Protein AF-A0A7K2E202-F1 (afdb_monomer)

Sequence (94 aa):
MDVEQAIELVQQARAIGAERGVDATVAVHDAAGHPLVVVRGKRWHGPYMAMGKARLAAAFAKPTKDLVAQWADRPLFPTSLVDIIPGGVTVNPG

Structure (mmCIF, N/CA/C/O backbone):
data_AF-A0A7K2E202-F1
#
_entry.id   AF-A0A7K2E202-F1
#
loop_
_atom_site.group_PDB
_atom_site.id
_atom_site.type_symbol
_atom_site.label_atom_id
_atom_site.label_alt_id
_atom_site.label_comp_id
_atom_site.label_asym_id
_atom_site.label_entity_id
_atom_site.label_seq_id
_atom_site.pdbx_PDB_ins_code
_atom_site.Cartn_x
_atom_site.Cartn_y
_atom_site.Cartn_z
_atom_site.occupancy
_atom_site.B_iso_or_equiv
_atom_site.auth_seq_id
_atom_site.auth_comp_id
_atom_site.auth_asym_id
_atom_site.auth_atom_id
_atom_site.pdbx_PDB_model_num
ATOM 1 N N . MET A 1 1 ? -11.953 -4.451 -7.058 1.00 88.69 1 MET A N 1
ATOM 2 C CA . MET A 1 1 ? -12.279 -4.312 -5.630 1.00 88.69 1 MET A CA 1
ATOM 3 C C . MET A 1 1 ? -13.131 -3.075 -5.510 1.00 88.69 1 MET A C 1
ATOM 5 O O . MET A 1 1 ? -12.749 -2.060 -6.086 1.00 88.69 1 MET A O 1
ATOM 9 N N . ASP A 1 2 ? -14.285 -3.193 -4.874 1.00 92.75 2 ASP A N 1
ATOM 10 C CA . ASP A 1 2 ? -15.150 -2.057 -4.555 1.00 92.75 2 ASP A CA 1
ATOM 11 C C . ASP A 1 2 ? -14.783 -1.457 -3.184 1.00 92.75 2 ASP A C 1
ATOM 13 O O . ASP A 1 2 ? -13.837 -1.895 -2.518 1.00 92.75 2 ASP A O 1
ATOM 17 N N . VAL A 1 3 ? -15.480 -0.390 -2.791 1.00 95.19 3 VAL A N 1
ATOM 18 C CA . VAL A 1 3 ? -15.186 0.334 -1.547 1.00 95.19 3 VAL A CA 1
ATOM 19 C C . VAL A 1 3 ? -15.595 -0.497 -0.330 1.00 95.19 3 VAL A C 1
ATOM 21 O O . VAL A 1 3 ? -14.897 -0.486 0.681 1.00 95.19 3 VAL A O 1
ATOM 24 N N . GLU A 1 4 ? -16.678 -1.257 -0.432 1.00 96.69 4 GLU A N 1
ATOM 25 C CA . GLU A 1 4 ? -17.213 -2.116 0.619 1.00 96.69 4 GLU A CA 1
ATOM 26 C C . GLU A 1 4 ? -16.200 -3.203 1.009 1.00 96.69 4 GLU A C 1
ATOM 28 O O . GLU A 1 4 ? -15.830 -3.311 2.180 1.00 96.69 4 GLU A O 1
ATOM 33 N N . GLN A 1 5 ? -15.641 -3.917 0.027 1.00 96.44 5 GLN A N 1
ATOM 34 C CA . GLN A 1 5 ? -14.560 -4.883 0.246 1.00 96.44 5 GLN A CA 1
ATOM 35 C C . GLN A 1 5 ? -13.313 -4.222 0.846 1.00 96.44 5 GLN A C 1
ATOM 37 O O . GLN A 1 5 ? -12.655 -4.788 1.723 1.00 96.44 5 GLN A O 1
ATOM 42 N N . ALA A 1 6 ? -12.969 -3.011 0.398 1.00 97.31 6 ALA A N 1
ATOM 43 C CA . ALA A 1 6 ? -11.830 -2.278 0.943 1.00 97.31 6 ALA A CA 1
ATOM 44 C C . ALA A 1 6 ? -12.031 -1.925 2.429 1.00 97.31 6 ALA A C 1
ATOM 46 O O . ALA A 1 6 ? -11.086 -2.026 3.215 1.00 97.31 6 ALA A O 1
ATOM 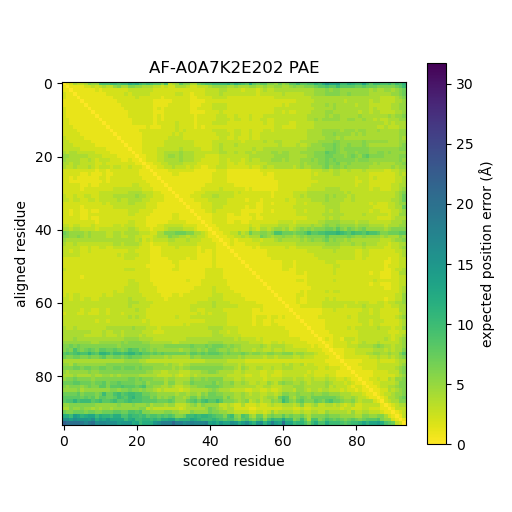47 N N . ILE A 1 7 ? -13.251 -1.557 2.836 1.00 97.69 7 ILE A N 1
ATOM 48 C CA . ILE A 1 7 ? -13.595 -1.288 4.239 1.00 97.69 7 ILE A CA 1
ATOM 49 C C . ILE A 1 7 ? -13.416 -2.552 5.090 1.00 97.69 7 ILE A C 1
ATOM 51 O O . ILE A 1 7 ? -12.799 -2.476 6.156 1.00 97.69 7 ILE A O 1
ATOM 55 N N . GLU A 1 8 ? -13.892 -3.708 4.623 1.00 97.00 8 GLU A N 1
ATOM 56 C CA . GLU A 1 8 ? -13.739 -4.986 5.333 1.00 97.00 8 GLU A CA 1
ATOM 57 C C . GLU A 1 8 ? -12.262 -5.345 5.552 1.00 97.00 8 GLU A C 1
ATOM 59 O O . GLU A 1 8 ? -11.850 -5.656 6.675 1.00 97.00 8 GLU A O 1
ATOM 64 N N . LEU A 1 9 ? -11.431 -5.223 4.511 1.00 96.44 9 LEU A N 1
ATOM 65 C CA . LEU A 1 9 ? -9.989 -5.478 4.600 1.00 96.44 9 LEU A CA 1
ATOM 66 C C . LEU A 1 9 ? -9.298 -4.557 5.612 1.00 96.44 9 LEU A C 1
ATOM 68 O O . LEU A 1 9 ? -8.438 -4.994 6.381 1.00 96.44 9 LEU A O 1
ATOM 72 N N . VAL A 1 10 ? -9.682 -3.280 5.644 1.00 96.19 10 VAL A N 1
ATOM 73 C CA . VAL A 1 10 ? -9.141 -2.319 6.611 1.00 96.19 10 VAL A CA 1
ATOM 74 C C . VAL A 1 10 ? -9.527 -2.695 8.039 1.00 96.19 10 VAL A C 1
ATOM 76 O O . VAL A 1 10 ? -8.683 -2.623 8.934 1.00 96.19 10 VAL A O 1
ATOM 79 N N . GLN A 1 11 ? -10.771 -3.117 8.271 1.00 95.31 11 GLN A N 1
ATOM 80 C CA . GLN A 1 11 ? -11.220 -3.554 9.595 1.00 95.31 11 GLN A CA 1
ATOM 81 C C . GLN A 1 11 ? -10.438 -4.781 10.076 1.00 95.31 11 GLN A C 1
ATOM 83 O O . GLN A 1 11 ? -9.950 -4.783 11.208 1.00 95.31 11 GLN A O 1
ATOM 88 N N . GLN A 1 12 ? -10.230 -5.771 9.204 1.00 96.69 12 GLN A N 1
ATOM 89 C CA . GLN A 1 12 ? -9.421 -6.954 9.512 1.00 96.69 12 GLN A CA 1
ATOM 90 C C . GLN A 1 12 ? -7.967 -6.580 9.834 1.00 96.69 12 GLN A C 1
ATOM 92 O O . GLN A 1 12 ? -7.424 -7.003 10.855 1.00 96.69 12 GLN A O 1
ATOM 97 N N . ALA A 1 13 ? -7.340 -5.730 9.015 1.00 95.69 13 ALA A N 1
ATOM 98 C CA . ALA A 1 13 ? -5.973 -5.271 9.253 1.00 95.69 13 ALA A CA 1
ATOM 99 C C . ALA A 1 13 ? -5.835 -4.525 10.593 1.00 95.69 13 ALA A C 1
ATOM 101 O O . ALA A 1 13 ? -4.842 -4.698 11.303 1.00 95.69 13 ALA A O 1
ATOM 102 N N . ARG A 1 14 ? -6.839 -3.725 10.971 1.00 94.00 14 ARG A N 1
ATOM 103 C CA . ARG A 1 14 ? -6.860 -3.032 12.266 1.00 94.00 14 ARG A CA 1
ATOM 104 C C . ARG A 1 14 ? -7.051 -3.980 13.441 1.00 94.00 14 ARG A C 1
ATOM 106 O O . ARG A 1 14 ? -6.399 -3.766 14.458 1.00 94.00 14 ARG A O 1
ATOM 113 N N . ALA A 1 15 ? -7.887 -5.009 13.309 1.00 94.69 15 ALA A N 1
ATOM 114 C CA . ALA A 1 15 ? -8.037 -6.037 14.337 1.00 94.69 15 ALA A CA 1
ATOM 115 C C . ALA A 1 15 ? -6.698 -6.748 14.600 1.00 94.69 15 ALA A C 1
ATOM 117 O O . ALA A 1 15 ? -6.229 -6.768 15.735 1.00 94.69 15 ALA A O 1
ATOM 118 N N . ILE A 1 16 ? -6.008 -7.184 13.539 1.00 95.69 16 ILE A N 1
ATOM 119 C CA . ILE A 1 16 ? -4.674 -7.804 13.634 1.00 95.69 16 ILE A CA 1
ATOM 120 C C . ILE A 1 16 ? -3.654 -6.842 14.263 1.00 95.69 16 ILE A C 1
ATOM 122 O O . ILE A 1 16 ? -2.815 -7.248 15.069 1.00 95.69 16 ILE A O 1
ATOM 126 N N . GLY A 1 17 ? -3.695 -5.560 13.889 1.00 92.62 17 GLY A N 1
ATOM 127 C CA . GLY A 1 17 ? -2.848 -4.532 14.494 1.00 92.62 17 GLY A CA 1
ATOM 128 C C . GLY A 1 17 ? -3.103 -4.394 15.995 1.00 92.62 17 GLY A C 1
ATOM 129 O O . GLY A 1 17 ? -2.160 -4.442 16.784 1.00 92.62 17 GLY A O 1
ATOM 130 N N . ALA A 1 18 ? -4.372 -4.298 16.397 1.00 91.75 18 ALA A N 1
ATOM 131 C CA . ALA A 1 18 ? -4.783 -4.160 17.789 1.00 91.75 18 ALA A CA 1
ATOM 132 C C . ALA A 1 18 ? -4.366 -5.364 18.649 1.00 91.75 18 ALA A C 1
ATOM 134 O O . ALA A 1 18 ? -3.819 -5.163 19.732 1.00 91.75 18 ALA A O 1
ATOM 135 N N . GLU A 1 19 ? -4.521 -6.592 18.143 1.00 96.50 19 GLU A N 1
ATOM 136 C CA . GLU A 1 19 ? -4.050 -7.826 18.800 1.00 96.50 19 GLU A CA 1
ATOM 137 C C . GLU A 1 19 ? -2.543 -7.804 19.094 1.00 96.50 19 GLU A C 1
ATOM 139 O O . GLU A 1 19 ? -2.076 -8.406 20.059 1.00 96.50 19 GLU A O 1
ATOM 144 N N . ARG A 1 20 ? -1.772 -7.077 18.280 1.00 94.88 20 ARG A N 1
ATOM 145 C CA . ARG A 1 20 ? -0.315 -6.934 18.411 1.00 94.88 20 ARG A CA 1
ATOM 146 C C . ARG A 1 20 ? 0.103 -5.654 19.138 1.00 94.88 20 ARG A C 1
ATOM 148 O O . ARG A 1 20 ? 1.294 -5.354 19.191 1.00 94.88 20 ARG A O 1
ATOM 155 N N . GLY A 1 21 ? -0.846 -4.870 19.654 1.00 94.62 21 GLY A N 1
ATOM 156 C CA . GLY A 1 21 ? -0.575 -3.569 20.273 1.00 94.62 21 GLY A CA 1
ATOM 157 C C . GLY A 1 21 ? -0.070 -2.505 19.289 1.00 94.62 21 GLY A C 1
ATOM 158 O O . GLY A 1 21 ? 0.587 -1.546 19.694 1.00 94.62 21 GLY A O 1
ATOM 159 N N . VAL A 1 22 ? -0.350 -2.667 17.993 1.00 91.94 22 VAL A N 1
ATOM 160 C CA . VAL A 1 22 ? 0.087 -1.769 16.918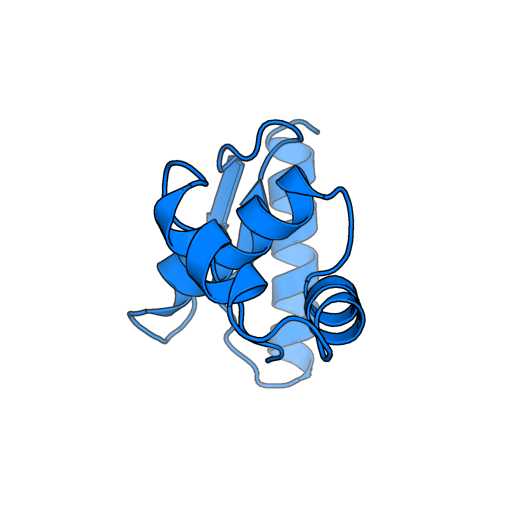 1.00 91.94 22 VAL A CA 1
ATOM 161 C C . VAL A 1 22 ? -1.092 -0.952 16.395 1.00 91.94 22 VAL A C 1
ATOM 163 O O . VAL A 1 22 ? -1.985 -1.469 15.727 1.00 91.94 22 VAL A O 1
ATOM 166 N N . ASP A 1 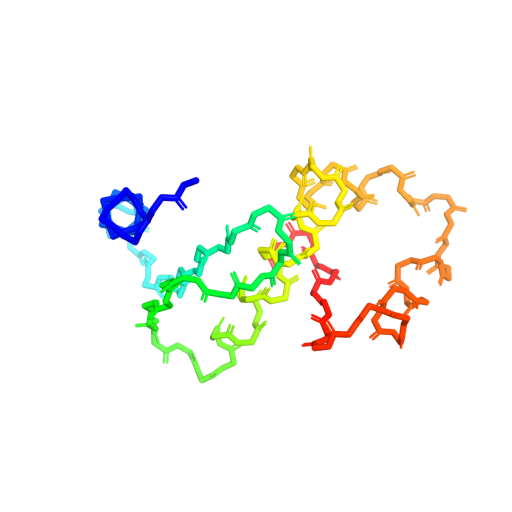23 ? -1.048 0.361 16.613 1.00 91.88 23 ASP A N 1
ATOM 167 C CA . ASP A 1 23 ? -1.983 1.312 16.002 1.00 91.88 23 ASP A CA 1
ATOM 168 C C . ASP A 1 23 ? -1.486 1.754 14.613 1.00 91.88 23 ASP A C 1
ATOM 170 O O . ASP A 1 23 ? -0.863 2.810 14.435 1.00 91.88 23 ASP A O 1
ATOM 174 N N . ALA A 1 24 ? -1.683 0.873 13.631 1.00 90.44 24 ALA A N 1
ATOM 175 C CA . ALA A 1 24 ? -1.225 1.063 12.261 1.00 90.44 24 ALA A CA 1
ATOM 176 C C . ALA A 1 24 ? -2.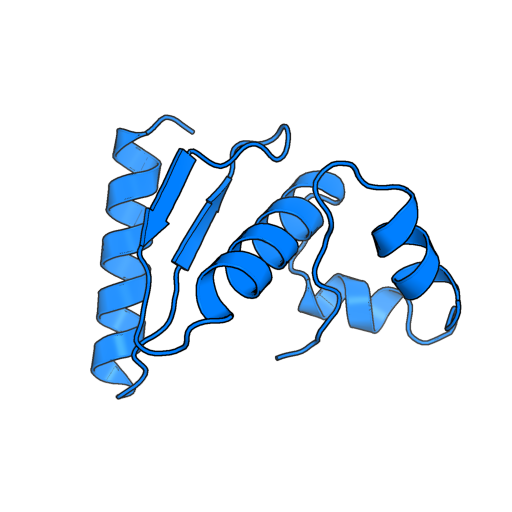168 1.963 11.450 1.00 90.44 24 ALA A C 1
ATOM 178 O O . ALA A 1 24 ? -3.390 1.870 11.541 1.00 90.44 24 ALA A O 1
ATOM 179 N N . THR A 1 25 ? -1.583 2.787 10.575 1.00 95.88 25 THR A N 1
ATOM 180 C CA . THR A 1 25 ? -2.341 3.377 9.464 1.00 95.88 25 THR A CA 1
ATOM 181 C C . THR A 1 25 ? -2.470 2.343 8.355 1.00 95.88 25 THR A C 1
ATOM 183 O O . THR A 1 25 ? -1.464 1.754 7.959 1.00 95.88 25 THR A O 1
ATOM 186 N N . VAL A 1 26 ? -3.683 2.143 7.848 1.00 97.12 26 VAL A N 1
ATOM 187 C CA . VAL A 1 26 ? -3.981 1.189 6.774 1.00 97.12 26 VAL A CA 1
ATOM 188 C C . VAL A 1 26 ? -4.555 1.953 5.587 1.00 97.12 26 VAL A C 1
ATOM 190 O O . VAL A 1 26 ? -5.443 2.787 5.761 1.00 97.12 26 VAL A O 1
ATOM 193 N N . ALA A 1 27 ? -4.044 1.675 4.390 1.00 97.19 27 ALA A N 1
ATOM 194 C CA . ALA A 1 27 ? -4.547 2.217 3.135 1.00 97.19 27 ALA A CA 1
ATOM 195 C C . ALA A 1 27 ? -4.805 1.071 2.154 1.00 97.19 27 ALA A C 1
ATOM 197 O O . ALA A 1 27 ? -3.962 0.186 2.005 1.00 97.19 27 ALA A O 1
ATOM 198 N N . VAL A 1 28 ? -5.953 1.107 1.483 1.00 97.75 28 VAL A N 1
ATOM 199 C CA . VAL A 1 28 ? -6.325 0.181 0.409 1.00 97.75 28 VAL A CA 1
ATOM 200 C C . VAL A 1 28 ? -6.484 0.983 -0.871 1.00 97.75 28 VAL A C 1
ATOM 202 O O . VAL A 1 28 ? -7.138 2.026 -0.878 1.00 97.75 28 VAL A O 1
ATOM 205 N N . HIS A 1 29 ? -5.843 0.512 -1.936 1.00 96.38 29 HIS A N 1
ATOM 206 C CA . HIS A 1 29 ? -5.874 1.125 -3.258 1.00 96.38 29 HIS A CA 1
ATOM 207 C C . HIS A 1 29 ? -6.480 0.147 -4.269 1.00 96.38 29 HIS A C 1
ATOM 209 O O . HIS A 1 29 ? -6.403 -1.069 -4.083 1.00 96.38 29 HIS A O 1
ATOM 215 N N . ASP A 1 30 ? -7.065 0.679 -5.338 1.00 95.38 30 ASP A N 1
ATOM 216 C CA . ASP A 1 30 ? -7.479 -0.113 -6.491 1.00 95.38 30 ASP A CA 1
ATOM 217 C C . ASP A 1 30 ? -6.269 -0.590 -7.323 1.00 95.38 30 ASP A C 1
ATOM 219 O O . ASP A 1 30 ? -5.111 -0.255 -7.055 1.00 95.38 30 ASP A O 1
ATOM 223 N N . ALA A 1 31 ? -6.538 -1.380 -8.367 1.00 93.50 31 ALA A N 1
ATOM 224 C CA . ALA A 1 31 ? -5.500 -1.888 -9.266 1.00 93.50 31 ALA A CA 1
ATOM 225 C C . ALA A 1 31 ? -4.798 -0.785 -10.083 1.00 93.50 31 ALA A C 1
ATOM 227 O O . ALA A 1 31 ? -3.701 -1.009 -10.585 1.00 93.50 31 ALA A O 1
ATOM 228 N N . ALA A 1 32 ? -5.407 0.397 -10.211 1.00 91.56 32 ALA A N 1
ATOM 229 C CA . ALA A 1 32 ? -4.814 1.556 -10.871 1.00 91.56 32 ALA A CA 1
ATOM 230 C C . ALA A 1 32 ? -3.968 2.415 -9.907 1.00 91.56 32 ALA A C 1
ATOM 232 O O . ALA A 1 32 ? -3.338 3.383 -10.331 1.00 91.56 32 ALA A O 1
ATOM 233 N N . GLY A 1 33 ? -3.912 2.060 -8.619 1.00 92.25 33 GLY A N 1
ATOM 234 C CA . GLY A 1 33 ? -3.128 2.760 -7.606 1.00 92.25 33 GLY A CA 1
ATOM 235 C C . GLY A 1 33 ? -3.837 3.961 -6.973 1.00 92.25 33 GLY A C 1
ATOM 236 O O . GLY A 1 33 ? -3.175 4.744 -6.275 1.00 92.25 33 GLY A O 1
ATOM 237 N N . HIS A 1 34 ? -5.152 4.107 -7.152 1.00 93.31 34 HIS A N 1
ATOM 238 C CA . HIS A 1 34 ? -5.951 5.145 -6.499 1.00 93.31 34 HIS A CA 1
ATOM 239 C C . HIS A 1 34 ? -6.456 4.673 -5.130 1.00 93.31 34 HIS A C 1
ATOM 241 O O . HIS A 1 34 ? -6.878 3.524 -4.999 1.00 93.31 34 HIS A O 1
ATOM 247 N N . PRO A 1 35 ? -6.420 5.528 -4.092 1.00 95.12 35 PRO A N 1
ATOM 248 C CA . PRO A 1 35 ? -6.899 5.154 -2.768 1.00 95.12 35 PRO A CA 1
ATOM 249 C C . PRO A 1 35 ? -8.419 4.951 -2.775 1.00 95.12 35 PRO A C 1
ATOM 251 O O . PRO A 1 35 ? -9.161 5.828 -3.209 1.00 95.12 35 PRO A O 1
ATOM 254 N N . LEU A 1 36 ? -8.869 3.819 -2.233 1.00 97.00 36 LEU A N 1
ATOM 255 C CA . LEU A 1 36 ? -10.278 3.550 -1.939 1.00 97.00 36 LEU A CA 1
ATOM 256 C C . LEU A 1 36 ? -10.602 3.920 -0.489 1.00 97.00 36 LEU A C 1
ATOM 258 O O . LEU A 1 36 ? -11.584 4.604 -0.218 1.00 97.00 36 LEU A O 1
ATOM 262 N N . VAL A 1 37 ? -9.754 3.488 0.452 1.00 97.81 37 VAL A N 1
ATOM 263 C CA . VAL A 1 37 ? -9.950 3.703 1.892 1.00 97.81 37 VAL A CA 1
ATOM 264 C C . VAL A 1 37 ? -8.611 3.979 2.562 1.00 97.81 37 VAL A C 1
ATOM 266 O O . VAL A 1 37 ? -7.626 3.284 2.313 1.00 97.81 37 VAL A O 1
ATOM 269 N N . VAL A 1 38 ? -8.584 4.961 3.464 1.00 96.75 38 VAL A N 1
ATOM 270 C CA . VAL A 1 38 ? -7.448 5.227 4.353 1.00 96.75 38 VAL A CA 1
ATOM 271 C C . VAL A 1 38 ? -7.966 5.398 5.774 1.00 96.75 38 VAL A C 1
ATOM 273 O O . VAL A 1 38 ? -8.768 6.290 6.042 1.00 96.75 38 VAL A O 1
ATOM 276 N N . VAL A 1 39 ? -7.479 4.575 6.702 1.00 95.94 39 VAL A N 1
ATOM 277 C CA . VAL A 1 39 ? -7.755 4.727 8.135 1.00 95.94 39 VAL A CA 1
ATOM 278 C C . VAL A 1 39 ? -6.456 5.008 8.861 1.00 95.94 39 VAL A C 1
ATOM 280 O O . VAL A 1 39 ? -5.535 4.193 8.888 1.00 95.94 39 VAL A O 1
ATOM 283 N N . ARG A 1 40 ? -6.387 6.205 9.439 1.00 94.88 40 ARG A N 1
ATOM 284 C CA . ARG A 1 40 ? -5.209 6.733 10.117 1.00 94.88 40 ARG A CA 1
ATOM 285 C C . ARG A 1 40 ? -5.052 6.122 11.514 1.00 94.88 40 ARG A C 1
ATOM 287 O O . ARG A 1 40 ? -5.996 6.117 12.295 1.00 94.88 40 ARG A O 1
ATOM 294 N N . GLY A 1 41 ? -3.830 5.699 11.823 1.00 92.56 41 GLY A N 1
ATOM 295 C CA . GLY A 1 41 ? -3.375 5.398 13.185 1.00 92.56 41 GLY A CA 1
ATOM 296 C C . GLY A 1 41 ? -2.666 6.594 13.838 1.00 92.56 41 GLY A C 1
ATOM 297 O O . GLY A 1 41 ? -2.673 7.714 13.321 1.00 92.56 41 GLY A O 1
ATOM 298 N N . LYS A 1 42 ? -1.981 6.377 14.964 1.00 89.62 42 LYS A N 1
ATOM 299 C CA . LYS A 1 42 ? -1.421 7.457 15.804 1.00 89.62 42 LYS A CA 1
ATOM 300 C C . LYS A 1 42 ? -0.434 8.420 15.121 1.00 89.62 42 LYS A C 1
ATOM 302 O O . LYS A 1 42 ? -0.397 9.606 15.453 1.00 89.62 42 LYS A O 1
ATOM 307 N N . ARG A 1 43 ? 0.418 7.941 14.206 1.00 89.31 43 ARG A N 1
ATOM 308 C CA . ARG A 1 43 ? 1.548 8.727 13.658 1.00 89.31 43 ARG A CA 1
ATOM 309 C C . ARG A 1 43 ? 1.118 9.654 12.516 1.00 89.31 43 ARG A C 1
ATOM 311 O O . ARG A 1 43 ? 0.425 9.228 11.599 1.00 89.31 43 ARG A O 1
ATOM 318 N N . TRP A 1 44 ? 1.598 10.903 12.526 1.00 91.56 44 TRP A N 1
ATOM 319 C CA . TRP A 1 44 ? 1.243 11.922 11.521 1.00 91.56 44 TRP A CA 1
ATOM 320 C C . TRP A 1 44 ? 1.630 11.533 10.085 1.00 91.56 44 TRP A C 1
ATOM 322 O O . TRP A 1 44 ? 0.880 11.815 9.159 1.00 91.56 44 TRP A O 1
ATOM 332 N N . HIS A 1 45 ? 2.771 10.860 9.906 1.00 91.94 45 HIS A N 1
ATOM 333 C CA . HIS A 1 45 ? 3.284 10.457 8.593 1.00 91.94 45 HIS A CA 1
ATOM 334 C C . HIS A 1 45 ? 2.721 9.109 8.112 1.00 91.94 45 HIS A C 1
ATOM 336 O O . HIS A 1 45 ? 2.963 8.704 6.977 1.00 91.94 45 HIS A O 1
ATOM 342 N N . GLY A 1 46 ? 1.963 8.411 8.967 1.00 93.62 46 GLY A N 1
ATOM 343 C CA . GLY A 1 46 ? 1.394 7.093 8.684 1.00 93.62 46 GLY A CA 1
ATOM 344 C C . GLY A 1 46 ? 0.560 7.032 7.399 1.00 93.62 46 GLY A C 1
ATOM 345 O O . GLY A 1 46 ? 0.786 6.111 6.613 1.00 93.62 46 GLY A O 1
ATOM 346 N N . PRO A 1 47 ? -0.339 8.002 7.125 1.00 95.12 47 PRO A N 1
ATOM 347 C CA . PRO A 1 47 ? -1.120 8.020 5.888 1.00 95.12 47 PRO A CA 1
ATOM 348 C C . PRO A 1 47 ? -0.254 8.026 4.628 1.00 95.12 47 PRO A C 1
ATOM 350 O O . PRO A 1 47 ? -0.499 7.235 3.722 1.00 95.12 47 PRO A O 1
ATOM 353 N N . TYR A 1 48 ? 0.794 8.853 4.586 1.00 93.25 48 TYR A N 1
ATOM 354 C CA . TYR A 1 48 ? 1.679 8.946 3.422 1.00 93.25 48 TYR A CA 1
ATOM 355 C C . TYR A 1 48 ? 2.449 7.643 3.189 1.00 93.25 48 TYR A C 1
ATOM 357 O O . TYR A 1 48 ? 2.504 7.160 2.062 1.00 93.25 48 TYR A O 1
ATOM 365 N N . MET A 1 49 ? 2.965 7.029 4.261 1.00 93.88 49 MET A N 1
ATOM 366 C CA . MET A 1 49 ? 3.672 5.746 4.183 1.00 93.88 49 MET A CA 1
ATOM 367 C C . MET A 1 49 ? 2.758 4.612 3.706 1.00 93.88 49 MET A C 1
ATOM 369 O O . MET A 1 49 ? 3.140 3.822 2.846 1.00 93.88 49 MET A O 1
ATOM 373 N N . ALA A 1 50 ? 1.546 4.519 4.261 1.00 95.75 50 ALA A N 1
ATOM 374 C CA . ALA A 1 50 ? 0.600 3.466 3.908 1.00 95.75 50 ALA A CA 1
ATOM 375 C C . ALA A 1 50 ? 0.129 3.602 2.454 1.00 95.75 50 ALA A C 1
ATOM 377 O O . ALA A 1 50 ? 0.185 2.628 1.704 1.00 95.75 50 ALA A O 1
ATOM 378 N N . MET A 1 51 ? -0.260 4.812 2.036 1.00 96.31 51 MET A N 1
ATOM 379 C CA . MET A 1 51 ? -0.676 5.076 0.656 1.00 96.31 51 MET A CA 1
ATOM 380 C C . MET A 1 51 ? 0.466 4.846 -0.337 1.00 96.31 51 MET A C 1
ATOM 382 O O . MET A 1 51 ? 0.263 4.234 -1.383 1.00 96.31 51 MET A O 1
ATOM 386 N N . GLY A 1 52 ? 1.684 5.284 -0.006 1.00 95.62 52 GLY A N 1
ATOM 387 C CA . GLY A 1 52 ? 2.848 5.081 -0.862 1.00 95.62 52 GLY A CA 1
ATOM 388 C C . GLY A 1 52 ? 3.204 3.602 -1.038 1.00 95.62 52 GLY A C 1
ATOM 389 O O . GLY A 1 52 ? 3.567 3.196 -2.142 1.00 95.62 52 GLY A O 1
ATOM 390 N N . LYS A 1 53 ? 3.066 2.779 0.013 1.00 95.75 53 LYS A N 1
ATOM 391 C CA . LYS A 1 53 ? 3.256 1.321 -0.079 1.00 95.75 53 LYS A CA 1
ATOM 392 C C . LYS A 1 53 ? 2.144 0.649 -0.882 1.00 95.75 53 LYS A C 1
ATOM 394 O O . LYS A 1 53 ? 2.443 -0.188 -1.729 1.00 95.75 53 LYS A O 1
ATOM 399 N N . ALA A 1 54 ? 0.885 1.016 -0.646 1.00 96.19 54 ALA A N 1
ATOM 400 C CA . ALA A 1 54 ? -0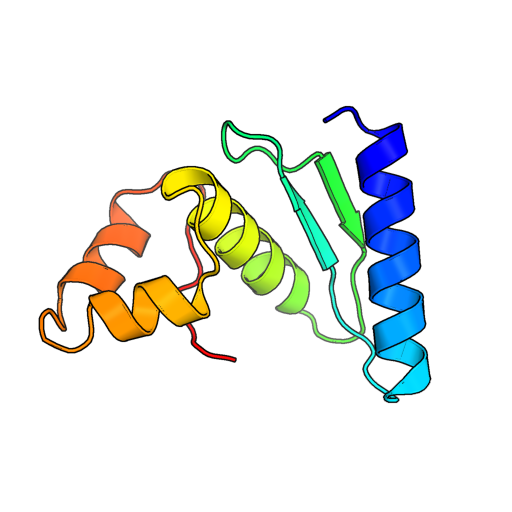.256 0.459 -1.369 1.00 96.19 54 ALA A CA 1
ATOM 401 C C . ALA A 1 54 ? -0.179 0.771 -2.872 1.00 96.19 54 ALA A C 1
ATOM 403 O O . ALA A 1 54 ? -0.351 -0.124 -3.696 1.00 96.19 54 ALA A O 1
ATOM 404 N N . ARG A 1 55 ? 0.187 2.007 -3.232 1.00 96.12 55 ARG A N 1
ATOM 405 C CA . ARG A 1 55 ? 0.413 2.407 -4.627 1.00 96.12 55 ARG A CA 1
ATOM 406 C C . ARG A 1 55 ? 1.561 1.640 -5.276 1.00 96.12 55 ARG A C 1
ATOM 408 O O . ARG A 1 55 ? 1.415 1.171 -6.400 1.00 96.12 55 ARG A O 1
ATOM 415 N N . LEU A 1 56 ? 2.683 1.479 -4.572 1.00 95.50 56 LEU A N 1
ATOM 416 C CA . LEU A 1 56 ? 3.814 0.696 -5.075 1.00 95.50 56 LEU A CA 1
ATOM 417 C C . LEU A 1 56 ? 3.423 -0.768 -5.310 1.00 95.50 56 LEU A C 1
ATOM 419 O O . LEU A 1 56 ? 3.750 -1.338 -6.346 1.00 95.50 56 LEU A O 1
ATOM 423 N N . ALA A 1 57 ? 2.697 -1.364 -4.364 1.00 95.62 57 ALA A N 1
ATOM 424 C CA . ALA A 1 57 ? 2.218 -2.733 -4.492 1.00 95.62 57 ALA A CA 1
ATOM 425 C C . ALA A 1 57 ? 1.249 -2.894 -5.672 1.00 95.62 57 ALA A C 1
ATOM 427 O O . ALA A 1 57 ? 1.356 -3.880 -6.399 1.00 95.62 57 ALA A O 1
ATOM 428 N N . ALA A 1 58 ? 0.359 -1.922 -5.901 1.00 95.12 58 ALA A N 1
ATOM 429 C CA . ALA A 1 58 ? -0.546 -1.909 -7.049 1.00 95.12 58 ALA A CA 1
ATOM 430 C C . ALA A 1 58 ? 0.218 -1.822 -8.383 1.00 95.12 58 ALA A C 1
ATOM 432 O O . ALA A 1 58 ? -0.043 -2.614 -9.283 1.00 95.12 58 ALA A O 1
ATOM 433 N N . ALA A 1 59 ? 1.221 -0.941 -8.483 1.00 94.44 59 ALA A N 1
ATOM 434 C CA . ALA A 1 59 ? 2.001 -0.738 -9.708 1.00 94.44 59 ALA A CA 1
ATOM 435 C C . ALA A 1 59 ? 2.758 -1.994 -10.181 1.00 94.44 59 ALA A C 1
ATOM 437 O O . ALA A 1 59 ? 2.948 -2.188 -11.380 1.00 94.44 59 ALA A O 1
ATOM 438 N N . PHE A 1 60 ? 3.189 -2.850 -9.251 1.00 94.81 60 PHE A N 1
ATOM 439 C CA . PHE A 1 60 ? 3.973 -4.054 -9.554 1.00 94.81 60 PHE A CA 1
ATOM 440 C C . PHE A 1 60 ? 3.234 -5.368 -9.267 1.00 94.81 60 PHE A C 1
ATOM 442 O O . PHE A 1 60 ? 3.829 -6.437 -9.419 1.00 94.81 60 PHE A O 1
ATOM 449 N N . ALA A 1 61 ? 1.976 -5.298 -8.818 1.00 95.12 61 ALA A N 1
ATOM 450 C CA . ALA A 1 61 ? 1.173 -6.437 -8.368 1.00 95.12 61 ALA A CA 1
ATOM 451 C C . ALA A 1 61 ? 1.936 -7.384 -7.413 1.00 95.12 61 ALA A C 1
ATOM 453 O O . ALA A 1 61 ? 1.871 -8.608 -7.538 1.00 95.12 61 ALA A O 1
ATOM 454 N N . LYS A 1 62 ? 2.712 -6.820 -6.475 1.00 95.12 62 LYS A N 1
ATOM 455 C CA . LYS A 1 62 ? 3.620 -7.580 -5.598 1.00 95.12 62 LYS A CA 1
ATOM 456 C C . LYS A 1 62 ? 3.775 -6.927 -4.217 1.00 95.12 62 LYS A C 1
ATOM 458 O O . LYS A 1 62 ? 3.783 -5.698 -4.133 1.00 95.12 62 LYS A O 1
ATOM 463 N N . PRO A 1 63 ? 3.959 -7.704 -3.130 1.00 94.69 63 PRO A N 1
ATOM 464 C CA . PRO A 1 63 ? 4.304 -7.146 -1.825 1.00 94.69 63 PRO A CA 1
ATOM 465 C C . PRO A 1 63 ? 5.571 -6.280 -1.869 1.00 94.69 63 PRO A C 1
ATOM 467 O O . PRO A 1 63 ? 6.592 -6.671 -2.436 1.00 94.69 63 PRO A O 1
ATOM 470 N N . THR A 1 64 ? 5.545 -5.122 -1.202 1.00 93.62 64 THR A N 1
ATOM 471 C CA . THR A 1 64 ? 6.665 -4.162 -1.234 1.00 93.62 64 THR A CA 1
ATOM 472 C C . THR A 1 64 ? 7.968 -4.731 -0.671 1.00 93.62 64 THR A C 1
ATOM 474 O O . THR A 1 64 ? 9.040 -4.358 -1.136 1.00 93.62 64 THR A O 1
ATOM 477 N N . LYS A 1 65 ? 7.899 -5.665 0.288 1.00 93.50 65 LYS A N 1
ATOM 478 C CA . LYS A 1 65 ? 9.082 -6.355 0.831 1.00 93.50 65 LYS A CA 1
ATOM 479 C C . LYS A 1 65 ? 9.828 -7.160 -0.246 1.00 93.50 65 LYS A C 1
ATOM 481 O O . LYS A 1 65 ? 11.054 -7.153 -0.277 1.00 93.50 65 LYS A O 1
ATOM 486 N N . ASP A 1 66 ? 9.086 -7.802 -1.149 1.00 95.19 66 ASP A N 1
ATOM 487 C CA . ASP A 1 66 ? 9.652 -8.661 -2.190 1.00 95.19 66 ASP A CA 1
ATOM 488 C C . ASP A 1 66 ? 10.252 -7.802 -3.306 1.00 95.19 66 ASP A C 1
ATOM 490 O O . ASP A 1 66 ? 11.266 -8.164 -3.893 1.00 95.19 66 ASP A O 1
ATOM 494 N N . LEU A 1 67 ? 9.660 -6.631 -3.563 1.00 93.31 67 LEU A N 1
ATOM 495 C CA . LEU A 1 67 ? 10.209 -5.628 -4.474 1.00 93.31 67 LEU A CA 1
ATOM 496 C C . LEU A 1 67 ? 11.539 -5.062 -3.963 1.00 93.31 67 LEU A C 1
ATOM 498 O O . LEU A 1 67 ? 12.511 -5.023 -4.710 1.00 93.31 67 LEU A O 1
ATOM 502 N N . VAL A 1 68 ? 11.614 -4.692 -2.680 1.00 90.94 68 VAL A N 1
ATOM 503 C CA . VAL A 1 68 ? 12.868 -4.222 -2.063 1.00 90.94 68 VAL A CA 1
ATOM 504 C C . VAL A 1 68 ? 13.958 -5.292 -2.161 1.00 90.94 68 VAL A C 1
ATOM 506 O O . VAL A 1 68 ? 15.085 -4.973 -2.527 1.00 90.94 68 VAL A O 1
ATOM 509 N N . ALA A 1 69 ? 13.625 -6.561 -1.904 1.00 92.31 69 ALA A N 1
ATOM 510 C CA . ALA A 1 69 ? 14.564 -7.668 -2.071 1.00 92.31 69 ALA A CA 1
ATOM 511 C C . ALA A 1 69 ? 14.992 -7.859 -3.538 1.00 92.31 69 ALA A C 1
ATOM 513 O O . ALA A 1 69 ? 16.172 -8.055 -3.817 1.00 92.31 69 ALA A O 1
ATOM 514 N N . GLN A 1 70 ? 14.050 -7.755 -4.482 1.00 93.12 70 GLN A N 1
ATOM 515 C CA . GLN A 1 70 ? 14.309 -7.877 -5.919 1.00 93.12 70 GLN A CA 1
ATOM 516 C C . GLN A 1 70 ? 15.268 -6.797 -6.446 1.00 93.12 70 GLN A C 1
ATOM 518 O O . GLN A 1 70 ? 15.954 -7.034 -7.436 1.00 93.12 70 GLN A O 1
ATOM 523 N N . TRP A 1 71 ? 15.298 -5.615 -5.830 1.00 93.56 71 TRP A N 1
ATOM 524 C CA . TRP A 1 71 ? 16.112 -4.479 -6.278 1.00 93.56 71 TRP A CA 1
ATOM 525 C C . TRP A 1 71 ? 17.377 -4.262 -5.446 1.00 93.56 71 TRP A C 1
ATOM 527 O O . TRP A 1 71 ? 17.995 -3.202 -5.547 1.00 93.56 71 TRP A O 1
ATOM 537 N N . ALA A 1 72 ? 17.772 -5.242 -4.631 1.00 91.19 72 ALA A N 1
ATOM 538 C CA . ALA A 1 72 ? 18.929 -5.131 -3.746 1.00 91.19 72 ALA A CA 1
ATOM 539 C C . ALA A 1 72 ? 20.243 -4.826 -4.496 1.00 91.19 72 ALA A C 1
ATOM 541 O O . ALA A 1 72 ? 21.104 -4.125 -3.972 1.00 91.19 72 ALA A O 1
ATOM 542 N N . ASP A 1 73 ? 20.380 -5.302 -5.735 1.00 94.69 73 ASP A N 1
ATOM 543 C CA . ASP A 1 73 ? 21.522 -5.070 -6.628 1.00 94.69 73 ASP A CA 1
ATOM 544 C C . ASP A 1 73 ? 21.398 -3.783 -7.473 1.00 94.69 73 ASP A C 1
ATOM 546 O O . ASP A 1 73 ? 22.305 -3.443 -8.233 1.00 94.69 73 ASP A O 1
ATOM 550 N N . ARG A 1 74 ? 20.288 -3.041 -7.349 1.00 92.75 74 ARG A N 1
ATOM 551 C CA . ARG A 1 74 ? 19.962 -1.847 -8.149 1.00 92.75 74 ARG A CA 1
ATOM 552 C C . ARG A 1 74 ? 19.669 -0.649 -7.242 1.00 92.75 74 ARG A C 1
ATOM 554 O O . ARG A 1 74 ? 18.536 -0.173 -7.216 1.00 92.75 74 ARG A O 1
ATOM 561 N N . PRO A 1 75 ? 20.667 -0.105 -6.527 1.00 84.88 75 PRO A N 1
ATOM 562 C CA . PRO A 1 75 ? 20.445 0.867 -5.452 1.00 84.88 75 PRO A CA 1
ATOM 563 C C . PRO A 1 75 ? 19.742 2.160 -5.894 1.00 84.88 75 PRO A C 1
ATOM 565 O O . PRO A 1 75 ? 19.031 2.767 -5.101 1.00 84.88 75 PRO A O 1
ATOM 568 N N . LEU A 1 76 ? 19.891 2.569 -7.158 1.00 91.06 76 LEU A N 1
ATOM 569 C CA . LEU A 1 76 ? 19.246 3.775 -7.695 1.00 91.06 76 LEU A CA 1
ATOM 570 C C . LEU A 1 76 ? 17.824 3.532 -8.219 1.00 91.06 76 LEU A C 1
ATOM 572 O O . LEU A 1 76 ? 17.068 4.482 -8.418 1.00 91.06 76 LEU A O 1
ATOM 576 N N . PHE A 1 77 ? 17.441 2.272 -8.446 1.00 91.75 77 PHE A N 1
ATOM 577 C CA . PHE A 1 77 ? 16.134 1.947 -9.006 1.00 91.75 77 PHE A CA 1
ATOM 578 C C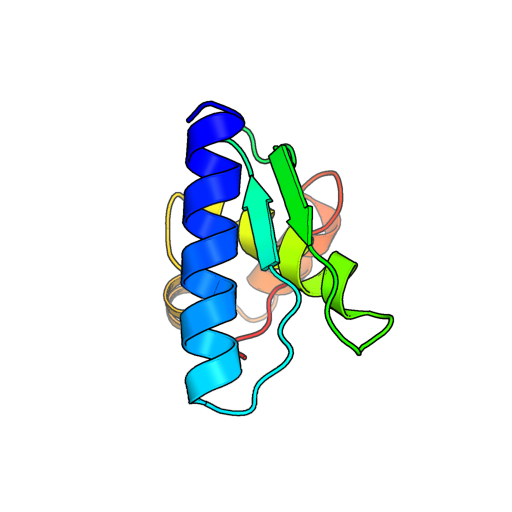 . PHE A 1 77 ? 14.990 2.297 -8.037 1.00 91.75 77 PHE A C 1
ATOM 580 O O . PHE A 1 77 ? 14.121 3.067 -8.445 1.00 91.75 77 PHE A O 1
ATOM 587 N N . PRO A 1 78 ? 15.003 1.871 -6.753 1.00 88.00 78 PRO A N 1
ATOM 588 C CA . PRO A 1 78 ? 14.050 2.328 -5.739 1.00 88.00 78 PRO A CA 1
ATOM 589 C C . PRO A 1 78 ? 13.841 3.843 -5.698 1.00 88.00 78 PRO A C 1
ATOM 591 O O . PRO A 1 78 ? 12.702 4.302 -5.649 1.00 88.00 78 PRO A O 1
ATOM 594 N N . THR A 1 79 ? 14.932 4.613 -5.744 1.00 86.19 79 THR A N 1
ATOM 595 C CA . THR A 1 79 ? 14.890 6.079 -5.706 1.00 86.19 79 THR A CA 1
ATOM 596 C C . THR A 1 79 ? 14.177 6.641 -6.928 1.00 86.19 79 THR A C 1
ATOM 598 O O . THR A 1 79 ? 13.287 7.469 -6.775 1.00 86.19 79 THR A O 1
ATOM 601 N N . SER A 1 80 ? 14.479 6.126 -8.125 1.00 91.06 80 SER A N 1
ATOM 602 C CA . SER A 1 80 ? 13.831 6.584 -9.361 1.00 91.06 80 SER A CA 1
ATOM 603 C C . SER A 1 80 ? 12.310 6.391 -9.366 1.00 91.06 80 SER A C 1
ATOM 605 O O . SER A 1 80 ? 11.587 7.170 -9.980 1.00 91.06 80 SER A O 1
ATOM 607 N N . LEU A 1 81 ? 11.792 5.385 -8.651 1.00 90.94 81 LEU A N 1
ATOM 608 C CA . LEU A 1 81 ? 10.349 5.139 -8.577 1.00 90.94 81 LEU A CA 1
ATOM 609 C C . LEU A 1 81 ? 9.609 6.231 -7.807 1.00 90.94 81 LEU A C 1
ATOM 611 O O . LEU A 1 81 ? 8.451 6.501 -8.116 1.00 90.94 81 LEU A O 1
ATOM 615 N N . VAL A 1 82 ? 10.264 6.850 -6.819 1.00 87.00 82 VAL A N 1
ATOM 616 C CA . VAL A 1 82 ? 9.688 7.962 -6.050 1.00 87.00 82 VAL A CA 1
ATOM 617 C C . VAL A 1 82 ? 9.423 9.160 -6.961 1.00 87.00 82 VAL A C 1
ATOM 619 O O . VAL A 1 82 ? 8.400 9.820 -6.793 1.00 87.00 82 VAL A O 1
ATOM 622 N N . ASP A 1 83 ? 10.290 9.382 -7.952 1.00 85.56 83 ASP A N 1
ATOM 623 C CA . ASP A 1 83 ? 10.180 10.491 -8.903 1.00 85.56 83 ASP A CA 1
ATOM 624 C C . ASP A 1 83 ? 9.236 10.179 -10.075 1.00 85.56 83 ASP A C 1
ATOM 626 O O . ASP A 1 83 ? 8.535 11.063 -10.566 1.00 85.56 83 ASP A O 1
ATOM 630 N N . ILE A 1 84 ? 9.212 8.925 -10.541 1.00 88.56 84 ILE A N 1
ATOM 631 C CA . ILE A 1 84 ? 8.484 8.531 -11.758 1.00 88.56 84 ILE A CA 1
ATOM 632 C C . ILE A 1 84 ? 7.018 8.187 -11.474 1.00 88.56 84 ILE A C 1
ATOM 634 O O . ILE A 1 84 ? 6.164 8.439 -12.324 1.00 88.56 84 ILE A O 1
ATOM 638 N N . ILE A 1 85 ? 6.699 7.591 -10.317 1.00 87.00 85 ILE A N 1
ATOM 639 C CA . ILE A 1 85 ? 5.331 7.145 -10.023 1.00 87.00 85 ILE A CA 1
ATOM 640 C C . ILE A 1 85 ? 4.497 8.323 -9.491 1.00 87.00 85 ILE A C 1
ATOM 642 O O . ILE A 1 85 ? 4.772 8.830 -8.396 1.00 87.00 85 ILE A O 1
ATOM 646 N N . PRO A 1 86 ? 3.424 8.731 -10.199 1.00 83.56 86 PRO A N 1
ATOM 647 C CA . PRO A 1 86 ? 2.583 9.841 -9.769 1.00 83.56 86 PRO A CA 1
ATOM 648 C C . PRO A 1 86 ? 1.977 9.624 -8.378 1.00 83.56 86 PRO A C 1
ATOM 650 O O . PRO A 1 86 ? 1.577 8.521 -8.005 1.00 83.56 86 PRO A O 1
ATOM 653 N N . GLY A 1 87 ? 1.888 10.704 -7.599 1.00 81.12 87 GLY A N 1
ATOM 654 C CA . GLY A 1 87 ? 1.357 10.676 -6.233 1.00 81.12 87 GLY A CA 1
ATOM 655 C C . GLY A 1 87 ? 2.334 10.147 -5.175 1.00 81.12 87 GLY A C 1
ATOM 656 O O . GLY A 1 87 ? 1.964 10.110 -3.999 1.00 81.12 87 GLY A O 1
ATOM 657 N N . GLY A 1 88 ? 3.554 9.766 -5.575 1.00 85.31 88 GLY A N 1
ATOM 658 C CA . GLY A 1 88 ? 4.630 9.309 -4.699 1.00 85.31 88 GLY A CA 1
ATOM 659 C C . GLY A 1 88 ? 4.463 7.862 -4.234 1.00 85.31 88 GLY A C 1
ATOM 660 O O . GLY A 1 88 ? 3.355 7.368 -4.021 1.00 85.31 88 GLY A O 1
ATOM 661 N N . VAL A 1 89 ? 5.575 7.159 -4.044 1.00 90.62 89 VAL A N 1
ATOM 662 C CA . VAL A 1 89 ? 5.594 5.801 -3.482 1.00 90.62 89 VAL A CA 1
ATOM 663 C C . VAL A 1 89 ? 6.488 5.731 -2.258 1.00 90.62 89 VAL A C 1
ATOM 665 O O . VAL A 1 89 ? 7.347 6.579 -2.036 1.00 90.62 89 VAL A O 1
ATOM 668 N N . THR A 1 90 ? 6.285 4.704 -1.442 1.00 88.62 90 THR A N 1
ATOM 669 C CA . THR A 1 90 ? 7.114 4.452 -0.265 1.00 88.62 90 THR A CA 1
ATOM 670 C C . THR A 1 90 ? 7.909 3.179 -0.477 1.00 88.62 90 THR A C 1
ATOM 672 O O . THR A 1 90 ? 7.349 2.082 -0.462 1.00 88.62 90 THR A O 1
ATOM 675 N N . VAL A 1 91 ? 9.225 3.332 -0.623 1.00 84.94 91 VAL A N 1
ATOM 676 C CA . VAL A 1 91 ? 10.166 2.215 -0.701 1.00 84.94 91 VAL A CA 1
ATOM 677 C C . VAL A 1 91 ? 10.868 2.066 0.647 1.00 84.94 91 VAL A C 1
ATOM 679 O O . VAL A 1 91 ? 11.911 2.656 0.901 1.00 84.94 91 VAL A O 1
ATOM 682 N N . ASN A 1 92 ? 10.242 1.319 1.555 1.00 76.94 92 ASN A N 1
ATOM 683 C CA . ASN A 1 92 ? 10.794 0.978 2.868 1.00 76.94 92 ASN A CA 1
ATOM 684 C C . ASN A 1 92 ? 10.394 -0.476 3.207 1.00 76.94 92 ASN A C 1
ATOM 686 O O . ASN A 1 92 ? 9.202 -0.797 3.084 1.00 76.94 92 ASN A O 1
ATOM 690 N N . PRO A 1 93 ? 11.336 -1.351 3.626 1.00 64.69 93 PRO A N 1
ATOM 691 C CA . PRO A 1 93 ? 11.045 -2.732 4.023 1.00 64.69 93 PRO A CA 1
ATOM 692 C C . PRO A 1 93 ? 10.095 -2.875 5.227 1.00 64.69 93 PRO A C 1
ATOM 694 O O . PRO A 1 93 ? 9.433 -3.907 5.335 1.00 64.69 93 PRO A O 1
ATOM 697 N N . GLY A 1 94 ? 9.993 -1.867 6.105 1.00 59.56 94 GLY A N 1
ATOM 698 C CA . GLY A 1 94 ? 9.209 -1.908 7.349 1.00 59.56 94 GLY A CA 1
ATOM 699 C C . GLY A 1 94 ? 8.688 -0.544 7.762 1.00 59.56 94 GLY A C 1
ATOM 700 O O . GLY A 1 94 ? 9.494 0.307 8.185 1.00 59.56 94 GLY A O 1
#

Solvent-accessible surface area (backbone atoms only — not comparable to full-atom values): 5338 Å² total; per-residue (Å²): 129,59,60,69,61,40,52,52,53,47,52,52,53,48,51,57,24,52,78,69,76,39,70,61,35,45,41,38,47,38,80,88,37,48,78,67,43,75,48,75,32,83,55,89,63,32,54,61,47,26,43,8,32,32,26,47,20,30,76,66,75,42,62,56,54,59,52,55,61,73,38,65,93,36,80,64,53,67,59,50,43,42,76,68,40,84,92,44,44,44,89,64,84,122

Foldseek 3Di:
DALVVVVVVVVVVCVVCVVVVHQAWAWAADLCLHTSDTDDGDDPCRRVQRSQQNSVCSVVVHHLLVVLVVCVVPVCPVVVCQVPPPPGHHNDND

Radius of gyration: 13.52 Å; Cα contacts (8 Å, |Δi|>4): 132; chains: 1; bounding box: 39×21×32 Å

Secondary structure (DSSP, 8-state):
--HHHHHHHHHHHHHHHHHTT----EEEE-TTS-EEEEE--S-TTHHHHHHHHHHHHHHHTS-HHHHHHHTTT-THHHHHHHHHSTT-------

Mean predicted aligned error: 3.29 Å

Nearest PDB structures (foldseek):
  9jq8-assembly1_A  TM=5.392E-01  e=5.317E+00  Promethearchaeum syntrophicum
  9jue-assembly1_E  TM=4.652E-01  e=4.976E+00  Promethearchaeum syntrophicum

pLDDT: mean 92.31, std 5.92, range [59.56, 97.81]

=== Feature glossary ===
The record interleaves many kinds of information about one protein. Here is each kind framed as the question it answers.

Q: What does the local fold look like, residue by residue?
A: The Foldseek 3Di string encodes local tertiary geometry as a 20-letter alphabet — one character per residue — derived from the relative positions of nearby Cα atoms. Unlike the amino-acid sequence, 3Di is a direct function of the 3D structure, so two proteins with the same fold have similar 3Di strings even at low sequence identity.

Q: Which residues are in helices, strands, or loops?
A: The SS8 string is DSSP's per-residue secondary-structure call. α-helix (H) means an i→i+4 H-bond ladder; β-strand (E) means the residue participates in a β-sheet; 3₁₀ (G) and π (I) are tighter and wider helices; T/S are turns/bends; '-' is loop.

Q: How big and how compact is the whole molecule?
A: Radius of gyration (Rg) is the root-mean-square distance of Cα atoms from their centroid — a single number for overall size and compactness. A globular domain of N residues has Rg ≈ 2.2·N^0.38 Å; an extended or disordered chain has a much larger Rg. The Cα contact count is the number of residue pairs whose Cα atoms are within 8 Å and are more than four positions apart in sequence — a standard proxy for tertiary packing density. The bounding box is the smallest axis-aligned box enclosing all Cα atoms.

Q: Where is each backbone atom in 3D?
A: Structure coordinates are given as an mmCIF _atom_site loop: one row per atom with element, residue name, chain id, sequence number, and x/y/z position in Å. Only the four main-chain atoms per residue are included here; side chains are omitted to keep the record compact.

Q: What is the amino-acid chain?
A: Primary structure: the covalent order of the twenty standard amino acids along the backbone. Two proteins with the same sequence will (almost always) fold to the same structure; two with 30% identity often share a fold 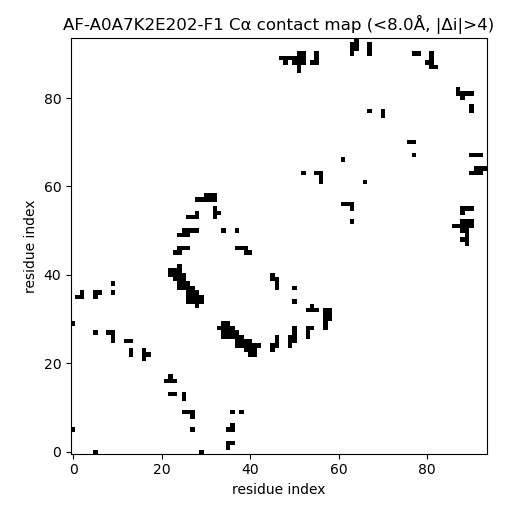but not the details.

Q: What if only a Cα trace is available?
A: Three-state secondary structure (P-SEA) collapses the eight DSSP classes into helix (a), strand (b), and coil (c). P-SEA assigns these from Cα geometry alone — distances and angles — without requiring backbone oxygens, so it works on any Cα trace.

Q: What family and function is it annotated with?
A: Database cross-references. InterPro integrates a dozen domain/family signature databases into unified entries with residue-range hits. GO terms attach function/process/location labels with evidence codes. CATH codes position the fold in a four-level structural taxonomy. Organism is the NCBI-taxonomy species name.

Q: How confident is the AlphaFold model at each residue?
A: pLDDT is the predicted lDDT-Cα score: AlphaFold's confidence that the local environment of each residue (all inter-atomic distances within 15 Å) is correctly placed. It is a per-residue number between 0 and 100, with higher meaning more reliable.

Q: How mobile is each atom in the crystal?
A: B-factor (Debye–Waller factor) reflects atomic displacement in the crystal lattice. It is an experimental observable (units Å²), not a prediction; low values mean the atom is pinned down, high values mean it moves or is heterogeneous across the crystal.

Q: Which residues are buried vs exposed?
A: SASA measures how much of the protein is reachable by solvent. It is computed by rolling a water-sized probe over the atomic surface and summing the exposed area (Å²). Per-residue SASA distinguishes core (buried, low SASA) from surface (exposed, high SASA) residues; total SASA is a whole-molecule size measure.

Q: What do the diagnostic plots show?
A: Plot images: a contact map (which residues are close in 3D, as an N×N binary image), a Ramachandran scatter (backbone torsion angles, revealing secondary-structure composition at a glance), and — for AlphaFold structures — a PAE heatmap (pairwise prediction confidence).

Q: What known structures does this most resemble?
A: The Foldseek neighbor list gives the closest experimentally determined structures in the PDB, ranked by structural alignment. TM-score near 1 means near-identical fold; near 0.3 means only rough topology match. This is how one finds what a novel AlphaFold prediction most resembles in the solved-structure universe.

Q: Are the domains correctly pl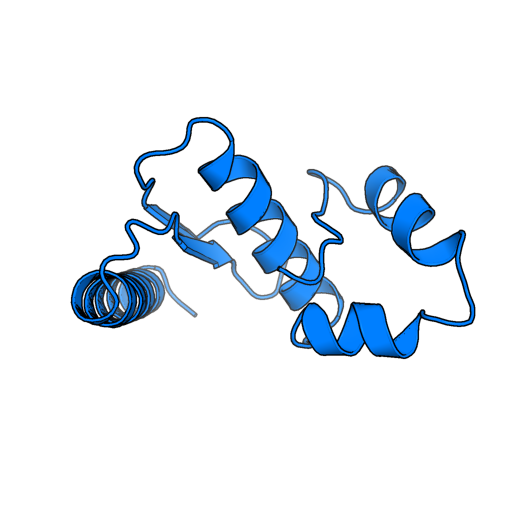aced relative to each other?
A: Predicted aligned error is AlphaFold's pairwise confidence. Unlike pLDDT (per-residue), PAE is per-residue-pair and captures whether two parts of the structure are correctly placed relative to each other. Units are ångströms of expected positional error.

Q: What do the rendered images show?
A: Structure images are PyMOL renders from six orthogonal camera directions. 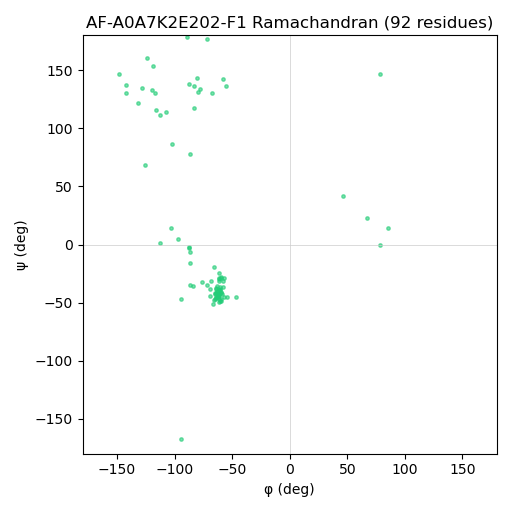Cartoon representation draws helices as coils and strands as arrows; sticks shows the backbone as bonds; surface shows the solvent-excluded envelope. Rainbow coloring maps sequence position to hue (blue→red, N→C); chain coloring assigns a distinct color per polypeptide.

Q: What are the backbone torsion angles?
A: φ (phi) and ψ (psi) are the two rotatable backbone dihedrals per residue: φ is the C(i-1)–N–Cα–C torsion, ψ is the N–Cα–C–N(i+1) torsion, both in degrees on (−180°, 180°]. α-helical residues cluster near (−60°, −45°); β-strand residues near (−120°, +130°). A Ramachandran plot is simply a scatter of (φ, ψ) for every residue.